Protein AF-A0A7C2RPA7-F1 (afdb_monomer_lite)

Structure (mmCIF, N/CA/C/O backbone):
data_AF-A0A7C2RPA7-F1
#
_entry.id   AF-A0A7C2RPA7-F1
#
loop_
_atom_site.group_PDB
_atom_site.id
_atom_site.type_symbol
_atom_site.label_atom_id
_atom_site.label_alt_id
_atom_site.label_comp_id
_atom_site.label_asym_id
_atom_site.label_entity_id
_atom_site.label_seq_id
_atom_site.pdbx_PDB_ins_code
_atom_site.Cartn_x
_atom_site.Cartn_y
_atom_site.Cartn_z
_atom_site.occupancy
_atom_site.B_iso_or_equiv
_atom_site.auth_seq_id
_atom_site.auth_comp_id
_atom_site.auth_asym_id
_atom_site.auth_atom_id
_atom_site.pdbx_PDB_model_num
ATOM 1 N N . MET A 1 1 ? 18.784 -11.971 18.129 1.00 70.00 1 MET A N 1
ATOM 2 C CA . MET A 1 1 ? 18.214 -11.078 17.097 1.00 70.00 1 MET A CA 1
ATOM 3 C C . MET A 1 1 ? 17.357 -10.049 17.820 1.00 70.00 1 MET A C 1
ATOM 5 O O . MET A 1 1 ? 16.774 -10.438 18.829 1.00 70.00 1 MET A O 1
ATOM 9 N N . PRO A 1 2 ? 17.338 -8.769 17.411 1.00 81.69 2 PRO A N 1
ATOM 10 C CA . PRO A 1 2 ? 16.429 -7.791 18.006 1.00 81.69 2 PRO A CA 1
ATOM 11 C C . PRO A 1 2 ? 14.971 -8.207 17.768 1.00 81.69 2 PRO A C 1
ATOM 13 O O . PRO A 1 2 ? 14.682 -8.904 16.794 1.00 81.69 2 PRO A O 1
ATOM 16 N N . ALA A 1 3 ? 14.073 -7.810 18.671 1.00 86.62 3 ALA A N 1
ATOM 17 C CA . ALA A 1 3 ? 12.640 -7.996 18.469 1.00 86.62 3 ALA A CA 1
ATOM 18 C C . ALA A 1 3 ? 12.180 -7.220 17.215 1.00 86.62 3 ALA A C 1
ATOM 20 O O . ALA A 1 3 ? 12.744 -6.157 16.932 1.00 86.62 3 ALA A O 1
ATOM 21 N N . PRO A 1 4 ? 11.205 -7.739 16.444 1.00 93.31 4 PRO A N 1
ATOM 22 C CA . PRO A 1 4 ? 10.677 -7.027 15.287 1.00 93.31 4 PRO A CA 1
ATOM 23 C C . PRO A 1 4 ? 9.978 -5.738 15.735 1.00 93.31 4 PRO A C 1
ATOM 25 O O . PRO A 1 4 ? 9.229 -5.745 16.710 1.00 93.31 4 PRO A O 1
ATOM 28 N N . LYS A 1 5 ? 10.218 -4.641 15.006 1.00 95.31 5 LYS A N 1
ATOM 29 C CA . LYS A 1 5 ? 9.547 -3.357 15.243 1.00 95.31 5 LYS A CA 1
ATOM 30 C C . LYS A 1 5 ? 8.037 -3.516 15.056 1.00 95.31 5 LYS A C 1
ATOM 32 O O . LYS A 1 5 ? 7.607 -4.131 14.079 1.00 95.31 5 LYS A O 1
ATOM 37 N N . ARG A 1 6 ? 7.256 -2.926 15.956 1.00 96.25 6 ARG A N 1
ATOM 38 C CA . ARG A 1 6 ? 5.793 -2.934 15.959 1.00 96.25 6 ARG A CA 1
ATOM 39 C C . ARG A 1 6 ? 5.258 -1.564 15.549 1.00 96.25 6 ARG A C 1
ATOM 41 O O . ARG A 1 6 ? 5.510 -0.576 16.239 1.00 96.25 6 ARG A O 1
ATOM 48 N N . THR A 1 7 ? 4.492 -1.505 14.466 1.00 97.50 7 THR A N 1
ATOM 49 C CA . THR A 1 7 ? 3.859 -0.273 13.971 1.00 97.50 7 THR A CA 1
ATOM 50 C C . THR A 1 7 ? 2.345 -0.445 13.926 1.00 97.50 7 THR A C 1
ATOM 52 O O . THR A 1 7 ? 1.844 -1.416 13.362 1.00 97.50 7 THR A O 1
ATOM 55 N N . ILE A 1 8 ? 1.608 0.504 14.500 1.00 97.19 8 ILE A N 1
ATOM 56 C CA . ILE A 1 8 ? 0.144 0.562 14.435 1.00 97.19 8 ILE A CA 1
ATOM 57 C C . ILE A 1 8 ? -0.288 1.634 13.441 1.00 97.19 8 ILE A C 1
ATOM 59 O O . ILE A 1 8 ? 0.149 2.775 13.540 1.00 97.19 8 ILE A O 1
ATOM 63 N N . PHE A 1 9 ? -1.226 1.293 12.563 1.00 97.19 9 PHE A N 1
ATOM 64 C CA . PHE A 1 9 ? -1.996 2.235 11.755 1.00 97.19 9 PHE A CA 1
ATOM 65 C C . PHE A 1 9 ? -3.428 2.288 12.298 1.00 97.19 9 PHE A C 1
ATOM 67 O O . PHE A 1 9 ? -4.045 1.236 12.469 1.00 97.19 9 PHE A O 1
ATOM 74 N N . HIS A 1 10 ? -3.964 3.476 12.587 1.00 95.75 10 HIS A N 1
ATOM 75 C CA . HIS A 1 10 ? -5.310 3.632 13.159 1.00 95.75 10 HIS A CA 1
ATOM 76 C C . HIS A 1 10 ? -6.058 4.843 12.595 1.00 95.75 10 HIS A C 1
ATOM 78 O O . HIS A 1 10 ? -5.481 5.651 11.872 1.00 95.75 10 HIS A O 1
ATOM 84 N N . ASN A 1 11 ? -7.337 4.984 12.973 1.00 93.50 11 ASN A N 1
ATOM 85 C CA . ASN A 1 11 ? -8.194 6.104 12.567 1.00 93.50 11 ASN A CA 1
ATOM 86 C C . ASN A 1 11 ? -8.278 6.233 11.034 1.00 93.50 11 ASN A C 1
ATOM 88 O O . ASN A 1 11 ? -8.128 7.315 10.474 1.00 93.50 11 ASN A O 1
ATOM 92 N N . GLY A 1 12 ? -8.467 5.109 10.342 1.00 94.25 12 GLY A N 1
ATOM 93 C CA . GLY A 1 12 ? -8.616 5.069 8.890 1.00 94.25 12 GLY A CA 1
ATOM 94 C C . GLY A 1 12 ? -9.613 4.014 8.428 1.00 94.25 12 GLY A C 1
ATOM 95 O O . GLY A 1 12 ? -10.017 3.126 9.185 1.00 94.25 12 GLY A O 1
ATOM 96 N N . LEU A 1 13 ? -9.985 4.121 7.154 1.00 96.94 13 LEU A N 1
ATOM 97 C CA . LEU A 1 13 ? -10.824 3.155 6.453 1.00 96.94 13 LEU A CA 1
ATOM 98 C C . LEU A 1 13 ? -9.947 1.977 6.014 1.00 96.94 13 LEU A C 1
ATOM 100 O O . LEU A 1 13 ? -9.207 2.097 5.038 1.00 96.94 13 LEU A O 1
ATOM 104 N N . VAL A 1 14 ? -10.007 0.847 6.718 1.00 97.94 14 VAL A N 1
ATOM 105 C CA . VAL A 1 14 ? -9.218 -0.343 6.350 1.00 97.94 14 VAL A CA 1
ATOM 106 C C . VAL A 1 14 ? -10.016 -1.193 5.370 1.00 97.94 14 VAL A C 1
ATOM 108 O O . VAL A 1 14 ? -11.072 -1.730 5.714 1.00 97.94 14 VAL A O 1
ATOM 111 N N . ILE A 1 15 ? -9.511 -1.297 4.144 1.00 97.88 15 ILE A N 1
ATOM 112 C CA . ILE A 1 15 ? -10.132 -2.038 3.048 1.00 97.88 15 ILE A CA 1
ATOM 113 C C . ILE A 1 15 ? -9.649 -3.487 3.102 1.00 97.88 15 ILE A C 1
ATOM 115 O O . ILE A 1 15 ? -8.467 -3.773 2.917 1.00 97.88 15 ILE A O 1
ATOM 119 N N . LEU A 1 16 ? -10.583 -4.401 3.347 1.00 97.25 16 LEU A N 1
ATOM 120 C CA . LEU A 1 16 ? -10.376 -5.844 3.299 1.00 97.25 16 LEU A CA 1
ATOM 121 C C . LEU A 1 16 ? -11.033 -6.424 2.039 1.00 97.25 16 LEU A C 1
ATOM 123 O O . LEU A 1 16 ? -11.891 -5.769 1.443 1.00 97.25 16 LEU A O 1
ATOM 127 N N . PRO A 1 17 ? -10.680 -7.658 1.631 1.00 96.31 17 PRO A N 1
ATOM 128 C CA . PRO A 1 17 ? -11.252 -8.273 0.432 1.00 96.31 17 PRO A CA 1
ATOM 129 C C . PRO A 1 17 ? -12.784 -8.378 0.438 1.00 96.31 17 PRO A C 1
ATOM 131 O O . PRO A 1 17 ? -13.403 -8.394 -0.620 1.00 96.31 17 PRO A O 1
ATOM 134 N N . ASP A 1 18 ? -13.395 -8.470 1.620 1.00 97.25 18 ASP A N 1
ATOM 135 C CA . ASP A 1 18 ? -14.822 -8.731 1.809 1.00 97.25 18 ASP A CA 1
ATOM 136 C C . ASP A 1 18 ? -15.595 -7.570 2.457 1.00 97.25 18 ASP A C 1
ATOM 138 O O . ASP A 1 18 ? -16.827 -7.577 2.449 1.00 97.25 18 ASP A O 1
ATOM 142 N N . ARG A 1 19 ? -14.906 -6.581 3.044 1.00 96.94 19 ARG A N 1
ATOM 143 C CA . ARG A 1 19 ? -15.536 -5.485 3.800 1.00 96.94 19 ARG A CA 1
ATOM 144 C C . ARG A 1 19 ? -14.613 -4.285 3.998 1.00 96.94 19 ARG A C 1
ATOM 146 O O . ARG A 1 19 ? -13.408 -4.365 3.794 1.00 96.94 19 ARG A O 1
ATOM 153 N N . ILE A 1 20 ? -15.181 -3.184 4.484 1.00 97.94 20 ILE A N 1
ATOM 154 C CA . ILE A 1 20 ? -14.435 -1.997 4.921 1.00 97.94 20 ILE A CA 1
ATOM 155 C C . ILE A 1 20 ? -14.653 -1.812 6.424 1.00 97.94 20 ILE A C 1
ATOM 157 O O . ILE A 1 20 ? -15.790 -1.836 6.893 1.00 97.94 20 ILE A O 1
ATOM 161 N N . LEU A 1 21 ? -13.570 -1.616 7.176 1.00 97.12 21 LEU A N 1
ATOM 162 C CA . LEU A 1 21 ? -13.625 -1.224 8.584 1.00 97.12 21 LEU A CA 1
ATOM 163 C C . LEU A 1 21 ? -13.526 0.302 8.668 1.00 97.12 21 LEU A C 1
ATOM 165 O O . LEU A 1 21 ? -12.488 0.862 8.324 1.00 97.12 21 LEU A O 1
ATOM 169 N N . SER A 1 22 ? -14.592 0.975 9.110 1.00 93.25 22 SER A N 1
ATOM 170 C CA . SER A 1 22 ? -14.647 2.446 9.177 1.00 93.25 22 SER A CA 1
ATOM 171 C C . SER A 1 22 ? -13.709 3.060 10.218 1.00 93.25 22 SER A C 1
ATOM 173 O O . SER A 1 22 ? -13.284 4.198 10.064 1.00 93.25 22 SER A O 1
ATOM 175 N N . GLU A 1 23 ? -13.378 2.291 11.253 1.00 90.56 23 GLU A N 1
ATOM 176 C CA . GLU A 1 23 ? -12.408 2.627 12.298 1.00 90.56 23 GLU A CA 1
ATOM 177 C C . GLU A 1 23 ? -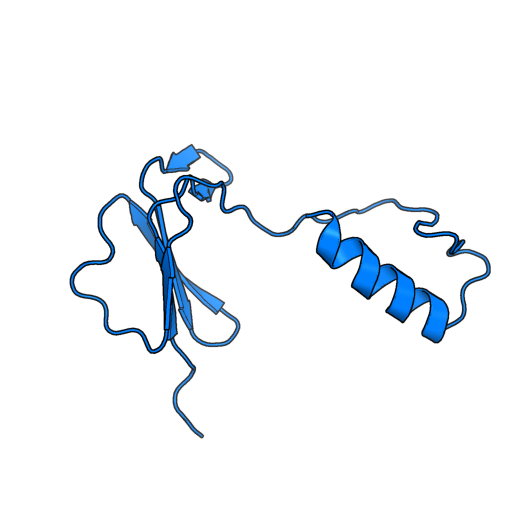11.432 1.454 12.447 1.00 90.56 23 GLU A C 1
ATOM 179 O O . GLU A 1 23 ? -11.392 0.771 13.470 1.00 90.56 23 GLU A O 1
ATOM 184 N N . GLY A 1 24 ? -10.738 1.111 11.363 1.00 93.69 24 GLY A N 1
ATOM 185 C CA . GLY A 1 24 ? -9.840 -0.037 11.355 1.00 93.69 24 GLY A CA 1
ATOM 186 C C . GLY A 1 24 ? -8.495 0.260 12.020 1.00 93.69 24 GLY A C 1
ATOM 187 O O . GLY A 1 24 ? -7.972 1.375 11.946 1.00 93.69 24 GLY A O 1
ATOM 188 N N . VAL A 1 25 ? -7.925 -0.772 12.638 1.00 95.69 25 VAL A N 1
ATOM 189 C CA . VAL A 1 25 ? -6.572 -0.782 13.199 1.00 95.69 25 VAL A CA 1
ATOM 190 C C . VAL A 1 25 ? -5.796 -1.932 12.578 1.00 95.69 25 VAL A C 1
ATOM 192 O O . VAL A 1 25 ? -6.283 -3.064 12.557 1.00 95.69 25 VAL A O 1
ATOM 195 N N . VAL A 1 26 ? -4.587 -1.640 12.104 1.00 97.12 26 VAL A N 1
ATOM 196 C CA . VAL A 1 26 ? -3.645 -2.632 11.572 1.00 97.12 26 VAL A CA 1
ATOM 197 C C . VAL A 1 26 ? -2.364 -2.581 12.392 1.00 97.12 26 VAL A C 1
ATOM 199 O O . VAL A 1 26 ? -1.756 -1.519 12.516 1.00 97.12 26 VAL A O 1
ATOM 202 N N . LEU A 1 27 ? -1.954 -3.723 12.941 1.00 96.56 27 LEU A N 1
ATOM 203 C CA . LEU A 1 27 ? -0.657 -3.906 13.587 1.00 96.56 27 LEU A CA 1
ATOM 204 C C . LEU A 1 27 ? 0.278 -4.635 12.623 1.00 96.56 27 LEU A C 1
ATOM 206 O O . LEU A 1 27 ? -0.039 -5.723 12.142 1.00 96.56 27 LEU A O 1
ATOM 210 N N . VAL A 1 28 ? 1.448 -4.057 12.391 1.00 97.44 28 VAL A N 1
ATOM 211 C CA . VAL A 1 28 ? 2.540 -4.661 11.628 1.00 97.44 28 VAL A CA 1
ATOM 212 C C . VAL A 1 28 ? 3.685 -4.976 12.580 1.00 97.44 28 VAL A C 1
ATOM 214 O O . VAL A 1 28 ? 4.081 -4.123 13.372 1.00 97.44 28 VAL A O 1
ATOM 217 N N . GLU A 1 29 ? 4.222 -6.190 12.491 1.00 96.25 29 GLU A N 1
ATOM 218 C CA . GLU A 1 29 ? 5.420 -6.624 13.207 1.00 96.25 29 GLU A CA 1
ATOM 219 C C . GLU A 1 29 ? 6.492 -7.011 12.184 1.00 96.25 29 GLU A C 1
ATOM 221 O O . GLU A 1 29 ? 6.389 -8.027 11.494 1.00 96.25 29 GLU A O 1
ATOM 226 N N . GLY A 1 30 ? 7.522 -6.174 12.053 1.00 95.25 30 GLY A N 1
ATOM 227 C CA . GLY A 1 30 ? 8.551 -6.342 11.027 1.00 95.25 30 GLY A CA 1
ATOM 228 C C . GLY A 1 30 ? 7.961 -6.296 9.613 1.00 95.25 30 GLY A C 1
ATOM 229 O O . GLY A 1 30 ? 7.529 -5.243 9.158 1.00 95.25 30 GLY A O 1
ATOM 230 N N . GLU A 1 31 ? 7.960 -7.438 8.923 1.00 96.06 31 GLU A N 1
ATOM 231 C CA . GLU A 1 31 ? 7.509 -7.579 7.527 1.00 96.06 31 GLU A CA 1
ATOM 232 C C . GLU A 1 31 ? 6.111 -8.210 7.402 1.00 96.06 31 GLU A C 1
ATOM 234 O O . GLU A 1 31 ? 5.670 -8.549 6.306 1.00 96.06 31 GLU A O 1
ATOM 239 N N . SER A 1 32 ? 5.413 -8.434 8.518 1.00 96.50 32 SER A N 1
ATOM 240 C CA . SER A 1 32 ? 4.134 -9.149 8.542 1.00 96.50 32 SER A CA 1
ATOM 241 C C . SER A 1 32 ? 3.039 -8.342 9.226 1.00 96.50 32 SER A C 1
ATOM 243 O O . SER A 1 32 ? 3.272 -7.652 10.216 1.00 96.50 32 SER A O 1
ATOM 245 N N . ILE A 1 33 ? 1.813 -8.468 8.718 1.00 97.38 33 ILE A N 1
ATOM 246 C CA . IL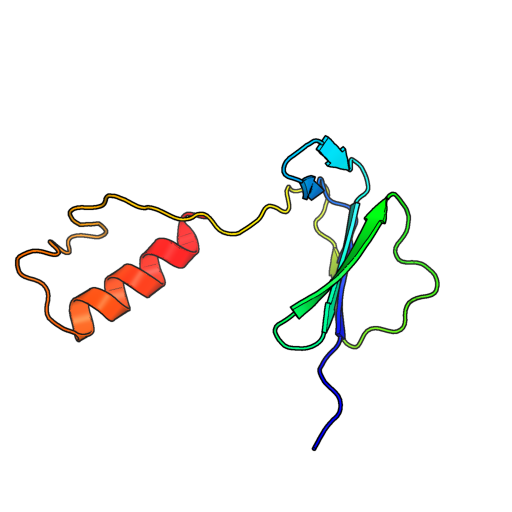E A 1 33 ? 0.618 -7.961 9.395 1.00 97.38 33 ILE A CA 1
ATOM 247 C C . ILE A 1 33 ? 0.290 -8.934 10.532 1.00 97.38 33 ILE A C 1
ATOM 249 O O . ILE A 1 33 ? -0.039 -10.090 10.275 1.00 97.38 33 ILE A O 1
ATOM 253 N N . ALA A 1 34 ? 0.403 -8.476 11.777 1.00 96.00 34 ALA A N 1
ATOM 254 C CA . ALA A 1 34 ? 0.185 -9.295 12.967 1.00 96.00 34 ALA A CA 1
ATOM 255 C C . ALA A 1 34 ? -1.276 -9.290 13.437 1.00 96.00 34 ALA A C 1
ATOM 257 O O . ALA A 1 34 ? -1.739 -10.283 13.992 1.00 96.00 34 ALA A O 1
ATOM 258 N N . ASP A 1 35 ? -2.008 -8.192 13.217 1.00 95.56 35 ASP A N 1
ATOM 259 C CA . ASP A 1 35 ? -3.424 -8.087 13.581 1.00 95.56 35 ASP A CA 1
ATOM 260 C C . ASP A 1 35 ? -4.162 -7.059 12.709 1.00 95.56 35 ASP A C 1
ATOM 262 O O . ASP A 1 35 ? -3.594 -6.036 12.315 1.00 95.56 35 ASP A O 1
ATOM 266 N N . VAL A 1 36 ? -5.444 -7.323 12.438 1.00 96.25 36 VAL A N 1
ATOM 267 C CA . VAL A 1 36 ? -6.369 -6.388 11.784 1.00 96.25 36 VAL A CA 1
ATOM 268 C C . VAL A 1 36 ? -7.725 -6.464 12.469 1.00 96.25 36 VAL A C 1
ATOM 270 O O . VAL A 1 36 ? -8.386 -7.504 12.456 1.00 96.25 36 VAL A O 1
ATOM 273 N N . ARG A 1 37 ? -8.184 -5.343 13.025 1.00 94.00 37 ARG A N 1
ATOM 274 C CA . ARG A 1 37 ? -9.418 -5.299 13.820 1.00 94.00 37 ARG A CA 1
ATOM 275 C C . ARG A 1 37 ? -10.159 -3.978 13.684 1.00 94.00 37 ARG A C 1
ATOM 277 O O . ARG A 1 37 ? -9.606 -2.973 13.252 1.00 94.00 37 ARG A O 1
ATOM 284 N N . LEU A 1 38 ? -11.434 -4.002 14.057 1.00 93.69 38 LEU A N 1
ATOM 285 C CA . LEU A 1 38 ? -12.274 -2.813 14.180 1.00 93.69 38 LEU A CA 1
ATOM 286 C C . LEU A 1 38 ? -12.122 -2.212 15.584 1.00 93.69 38 LEU A C 1
ATOM 288 O O . LEU A 1 38 ? -12.132 -2.955 16.567 1.00 93.69 38 LEU A O 1
ATOM 292 N N . GLY A 1 39 ? -12.065 -0.885 15.680 1.00 87.12 39 GLY A N 1
ATOM 293 C CA . GLY A 1 39 ? -12.147 -0.138 16.933 1.00 87.12 39 GLY A CA 1
ATOM 294 C C . GLY A 1 39 ? -10.884 0.659 17.252 1.00 87.12 39 GLY A C 1
ATOM 295 O O . GLY A 1 39 ? -10.113 1.027 16.374 1.00 87.12 39 GLY A O 1
ATOM 296 N N . ALA A 1 40 ? -10.673 0.959 18.533 1.00 80.19 40 ALA A N 1
ATOM 297 C CA . ALA A 1 40 ? -9.558 1.790 18.973 1.00 80.19 40 ALA A CA 1
ATOM 298 C C . ALA A 1 40 ? -8.230 1.014 19.053 1.00 80.19 40 ALA A C 1
ATOM 300 O O . ALA A 1 40 ? -8.193 -0.170 19.386 1.00 80.19 40 ALA A O 1
ATOM 301 N N . ALA A 1 41 ? -7.114 1.723 18.864 1.00 78.94 41 ALA A N 1
ATOM 302 C CA . ALA A 1 41 ? -5.758 1.196 19.053 1.00 78.94 41 ALA A CA 1
ATOM 303 C C . ALA A 1 41 ? -5.374 0.959 20.534 1.00 78.94 41 ALA A C 1
ATOM 305 O O . ALA A 1 41 ? -4.209 0.716 20.844 1.00 78.94 41 ALA A O 1
ATOM 306 N N . SER A 1 42 ? -6.326 1.043 21.469 1.00 76.56 42 SER A N 1
ATOM 307 C CA . SER A 1 42 ? -6.053 0.949 22.902 1.00 76.56 42 SER A CA 1
ATOM 308 C C . SER A 1 42 ? -5.496 -0.424 23.299 1.00 76.56 42 SER A C 1
ATOM 310 O O . SER A 1 42 ? -5.875 -1.466 22.756 1.00 76.56 42 SER A O 1
ATOM 312 N N . GLY A 1 43 ? -4.577 -0.410 24.269 1.00 73.31 43 GLY A N 1
ATOM 313 C CA . GLY A 1 43 ? -4.028 -1.618 24.889 1.00 73.31 43 GLY A CA 1
ATOM 314 C C . GLY A 1 43 ? -2.981 -2.376 24.069 1.00 73.31 43 GLY A C 1
ATOM 315 O O . GLY A 1 43 ? -2.638 -3.489 24.458 1.00 73.31 43 GLY A O 1
ATOM 316 N N . VAL A 1 44 ? -2.470 -1.814 22.967 1.00 74.56 44 VAL A N 1
ATOM 317 C CA . VAL A 1 44 ? -1.387 -2.434 22.186 1.00 74.56 44 VAL A CA 1
ATOM 318 C C . VAL A 1 44 ? -0.113 -1.616 22.325 1.00 74.56 44 VAL A C 1
ATOM 320 O O . VAL A 1 44 ? -0.077 -0.440 21.977 1.00 74.56 44 VAL A O 1
ATOM 323 N N . GLU A 1 45 ? 0.937 -2.256 22.833 1.00 84.50 45 GLU A N 1
ATOM 324 C CA . GLU A 1 45 ? 2.281 -1.685 22.833 1.00 84.50 45 GLU A CA 1
ATOM 325 C C . GLU A 1 45 ? 2.836 -1.673 21.407 1.00 84.50 45 GLU A C 1
ATOM 327 O O . GLU A 1 45 ? 2.945 -2.721 20.772 1.00 84.50 45 GLU A O 1
ATOM 332 N N . ALA A 1 46 ? 3.201 -0.500 20.903 1.00 91.06 46 ALA A N 1
ATOM 333 C CA . ALA A 1 46 ? 3.842 -0.349 19.606 1.00 91.06 46 ALA A CA 1
ATOM 334 C C . ALA A 1 46 ? 5.015 0.621 19.709 1.00 91.06 46 ALA A C 1
ATOM 336 O O . ALA A 1 46 ? 4.970 1.575 20.486 1.00 91.06 46 ALA A O 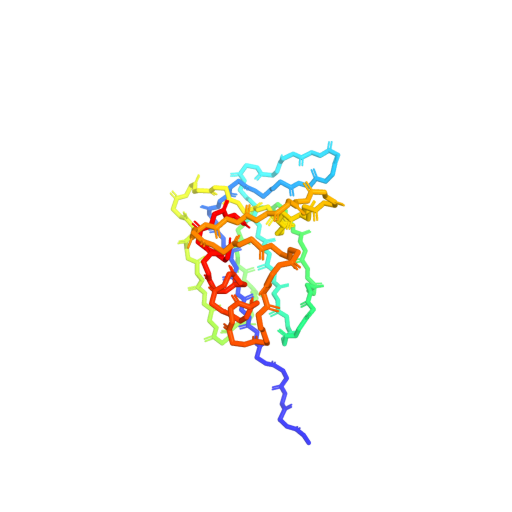1
ATOM 337 N N . ASP A 1 47 ? 6.047 0.381 18.904 1.00 95.62 47 ASP A N 1
ATOM 338 C CA . ASP A 1 47 ? 7.189 1.288 18.776 1.00 95.62 47 ASP A CA 1
ATOM 339 C C . ASP A 1 47 ? 6.797 2.558 18.009 1.00 95.62 47 ASP A C 1
ATOM 341 O O . ASP A 1 47 ? 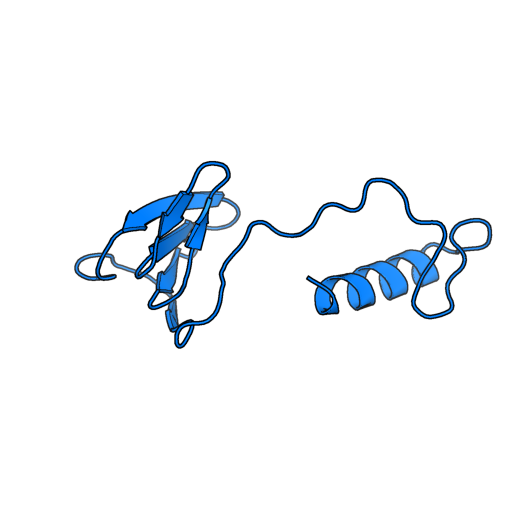7.396 3.617 18.184 1.00 95.62 47 ASP A O 1
ATOM 345 N N . GLU A 1 48 ? 5.791 2.448 17.138 1.00 95.75 48 GLU A N 1
ATOM 346 C CA . GLU A 1 48 ? 5.297 3.537 16.307 1.00 95.75 48 GLU A CA 1
ATOM 347 C C . GLU A 1 48 ? 3.776 3.467 16.145 1.00 95.75 48 GLU A C 1
ATOM 349 O O . GLU A 1 48 ? 3.205 2.400 15.910 1.00 95.75 48 GLU A O 1
ATOM 354 N N . ILE A 1 49 ? 3.118 4.623 16.246 1.00 94.88 49 ILE A N 1
ATOM 355 C CA . ILE A 1 49 ? 1.672 4.770 16.068 1.00 94.88 49 ILE A CA 1
ATOM 356 C C . ILE A 1 49 ? 1.433 5.837 14.999 1.00 94.88 49 ILE A C 1
ATOM 358 O O . ILE A 1 49 ? 1.866 6.980 15.144 1.00 94.88 49 ILE A O 1
ATOM 362 N N . LEU A 1 50 ? 0.747 5.449 13.927 1.00 95.75 50 LEU A N 1
ATOM 363 C CA . LEU A 1 50 ? 0.456 6.265 12.756 1.00 95.75 50 LEU A CA 1
ATOM 364 C C . LEU A 1 50 ? -1.051 6.521 12.657 1.00 95.75 50 LEU A C 1
ATOM 366 O O . LEU A 1 50 ? -1.843 5.605 12.419 1.00 95.75 50 LEU A O 1
ATOM 370 N N . ASP A 1 51 ? -1.434 7.788 12.810 1.00 94.94 51 ASP A N 1
ATOM 371 C CA . ASP A 1 51 ? -2.807 8.249 12.608 1.00 94.94 51 ASP A CA 1
ATOM 372 C C . ASP A 1 51 ? -3.074 8.481 11.111 1.00 94.94 51 ASP A C 1
ATOM 374 O O . ASP A 1 51 ? -2.470 9.349 10.466 1.00 94.94 51 ASP A O 1
ATOM 378 N N . LEU A 1 52 ? -3.997 7.706 10.543 1.00 95.75 52 LEU A N 1
ATOM 379 C CA . LEU A 1 52 ? -4.370 7.783 9.133 1.00 95.75 52 LEU A CA 1
ATOM 380 C C . LEU A 1 52 ? -5.267 8.986 8.812 1.00 95.75 52 LEU A C 1
ATOM 382 O O . LEU A 1 52 ? -5.453 9.296 7.635 1.00 95.75 52 LEU A O 1
ATOM 386 N N . ASN A 1 53 ? -5.779 9.704 9.816 1.00 95.06 53 ASN A N 1
ATOM 387 C CA . ASN A 1 53 ? -6.618 10.895 9.674 1.00 95.06 53 ASN A CA 1
ATOM 388 C C . ASN A 1 53 ? -7.833 10.674 8.752 1.00 95.06 53 ASN A C 1
ATOM 390 O O . ASN A 1 53 ? -8.119 11.476 7.861 1.00 95.06 53 ASN A O 1
ATOM 394 N N . GLY A 1 54 ? -8.518 9.545 8.925 1.00 94.19 54 GLY A N 1
ATOM 395 C CA . GLY A 1 54 ? -9.684 9.131 8.145 1.00 94.19 54 GLY A CA 1
ATOM 396 C C . GLY A 1 54 ? -9.376 8.659 6.720 1.00 94.19 54 GLY A C 1
ATOM 397 O O . GLY A 1 54 ? -10.305 8.383 5.963 1.00 94.19 54 GLY A O 1
ATOM 398 N N . ARG A 1 55 ? -8.099 8.563 6.322 1.00 96.06 55 ARG A N 1
ATOM 399 C CA . ARG A 1 55 ? -7.708 8.070 4.991 1.00 96.06 55 ARG A CA 1
ATOM 400 C C . ARG A 1 55 ? -7.893 6.559 4.868 1.00 96.06 55 ARG A C 1
ATOM 402 O O . ARG A 1 55 ? -8.012 5.839 5.859 1.00 96.06 55 ARG A O 1
ATOM 409 N N . CYS A 1 56 ? -7.887 6.084 3.627 1.00 96.62 56 CYS A N 1
ATOM 410 C CA . CYS A 1 56 ? -7.931 4.661 3.328 1.00 96.62 56 CYS A CA 1
ATOM 411 C C . CYS A 1 56 ? -6.570 3.997 3.552 1.00 96.62 56 CYS A C 1
ATOM 413 O O . CYS A 1 56 ? -5.538 4.532 3.150 1.00 96.62 56 CYS A O 1
ATOM 415 N N . LEU A 1 57 ? -6.606 2.797 4.122 1.00 97.75 57 LEU A N 1
ATOM 416 C CA . LEU A 1 57 ? -5.512 1.837 4.118 1.00 97.75 57 LEU A CA 1
ATOM 417 C C . LEU A 1 57 ? -5.985 0.593 3.365 1.00 97.75 57 LEU A C 1
ATOM 419 O O . LEU A 1 57 ? -6.978 -0.028 3.742 1.00 97.75 57 LEU A O 1
ATOM 423 N N . ALA A 1 58 ? -5.283 0.245 2.294 1.00 97.25 58 ALA A N 1
ATOM 424 C CA . ALA A 1 58 ? -5.570 -0.908 1.451 1.00 97.25 58 ALA A CA 1
ATOM 425 C C . ALA A 1 58 ? -4.302 -1.759 1.290 1.00 97.25 58 ALA A C 1
ATOM 427 O O . ALA A 1 58 ? -3.202 -1.257 1.537 1.00 97.25 58 ALA A O 1
ATOM 428 N N . PRO A 1 59 ? -4.423 -3.026 0.860 1.00 96.88 59 PRO A N 1
ATOM 429 C CA . PRO A 1 59 ? -3.285 -3.747 0.309 1.00 96.88 59 PRO A CA 1
ATOM 430 C C . PRO A 1 59 ? -2.647 -2.941 -0.830 1.00 96.88 59 PRO A C 1
ATOM 432 O O . PRO A 1 59 ? -3.367 -2.317 -1.612 1.00 96.88 59 PRO A O 1
ATOM 435 N N . GLY A 1 60 ? -1.315 -2.975 -0.924 1.00 96.00 60 GLY A N 1
ATOM 436 C CA . GLY A 1 60 ? -0.601 -2.372 -2.050 1.00 96.00 60 GLY A CA 1
ATOM 437 C C . GLY A 1 60 ? -1.099 -2.944 -3.377 1.00 96.00 60 GLY A C 1
ATOM 438 O O . GLY A 1 60 ? -1.447 -4.128 -3.464 1.00 96.00 60 GLY A O 1
ATOM 439 N N . LEU A 1 61 ? -1.171 -2.097 -4.401 1.00 96.12 61 LEU A N 1
ATOM 440 C CA . LEU A 1 61 ? -1.700 -2.504 -5.696 1.00 96.12 61 LEU A CA 1
ATOM 441 C C . LEU A 1 61 ? -0.730 -3.456 -6.409 1.00 96.12 61 LEU A C 1
ATOM 443 O O . LEU A 1 61 ? 0.489 -3.304 -6.345 1.00 96.12 61 LEU A O 1
ATOM 447 N N . ILE A 1 62 ? -1.287 -4.445 -7.111 1.00 96.44 62 ILE A N 1
ATOM 448 C CA . ILE A 1 62 ? -0.524 -5.391 -7.930 1.00 96.44 62 ILE A CA 1
ATOM 449 C C . ILE A 1 62 ? -0.950 -5.197 -9.380 1.00 96.44 62 ILE A C 1
ATOM 451 O O . ILE A 1 62 ? -2.031 -5.629 -9.783 1.00 96.44 62 ILE A O 1
ATOM 455 N N . ASP A 1 63 ? -0.088 -4.547 -10.156 1.00 96.12 63 ASP A N 1
ATOM 456 C CA . ASP A 1 63 ? -0.263 -4.420 -11.596 1.00 96.12 63 ASP A CA 1
ATOM 457 C C . ASP A 1 63 ? 0.310 -5.657 -12.300 1.00 96.12 63 ASP A C 1
ATOM 459 O O . ASP A 1 63 ? 1.520 -5.887 -12.321 1.00 96.12 63 ASP A O 1
ATOM 463 N N . ILE A 1 64 ? -0.582 -6.486 -12.846 1.00 97.06 64 ILE A N 1
ATOM 464 C CA . ILE A 1 64 ? -0.216 -7.717 -13.555 1.00 97.06 64 ILE A CA 1
ATOM 465 C C . ILE A 1 64 ? 0.127 -7.478 -15.030 1.00 97.06 64 ILE A C 1
ATOM 467 O O . ILE A 1 64 ? 0.574 -8.410 -15.700 1.00 97.06 64 ILE A O 1
ATOM 471 N N . HIS A 1 65 ? -0.112 -6.274 -15.560 1.00 97.00 65 HIS A N 1
ATOM 472 C CA . HIS A 1 65 ? 0.099 -5.967 -16.971 1.00 97.00 65 HIS A CA 1
ATOM 473 C C . HIS A 1 65 ? 0.438 -4.487 -17.177 1.00 97.00 65 HIS A C 1
ATOM 475 O O . HIS A 1 65 ? -0.441 -3.638 -17.306 1.00 97.00 65 HIS A O 1
ATOM 481 N N . ILE A 1 66 ? 1.729 -4.205 -17.350 1.00 96.31 66 ILE A N 1
ATOM 482 C CA . ILE A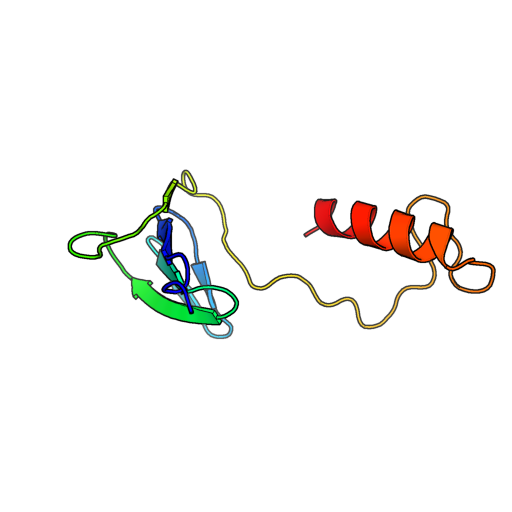 1 66 ? 2.258 -2.870 -17.639 1.00 96.31 66 ILE A CA 1
ATOM 483 C C . ILE A 1 66 ? 3.301 -2.952 -18.760 1.00 96.31 66 ILE A C 1
ATOM 485 O O . ILE A 1 66 ? 4.081 -3.898 -18.829 1.00 96.31 66 ILE A O 1
ATOM 489 N N . HIS A 1 67 ? 3.311 -1.962 -19.657 1.00 96.50 67 HIS A N 1
ATOM 490 C CA . HIS A 1 67 ? 4.316 -1.843 -20.727 1.00 96.50 67 HIS A CA 1
ATOM 491 C C . HIS A 1 67 ? 5.417 -0.821 -20.405 1.00 96.50 67 HIS A C 1
ATOM 493 O O . HIS A 1 67 ? 6.494 -0.857 -20.990 1.00 96.50 67 HIS A O 1
ATOM 499 N N . GLY A 1 68 ? 5.158 0.089 -19.470 1.00 96.00 68 GLY A N 1
ATOM 500 C CA . GLY A 1 68 ? 6.057 1.169 -19.093 1.00 96.00 68 GLY A CA 1
ATOM 501 C C . GLY A 1 68 ? 5.322 2.252 -18.307 1.00 96.00 68 GLY A C 1
ATOM 502 O O . GLY A 1 68 ? 4.093 2.300 -18.304 1.00 96.00 68 GLY A O 1
ATOM 503 N N . SER A 1 69 ? 6.071 3.116 -17.629 1.00 96.50 69 SER A N 1
ATOM 504 C CA . SER A 1 69 ? 5.565 4.333 -16.980 1.00 96.50 69 SER A CA 1
ATOM 505 C C . SER A 1 69 ? 6.728 5.284 -16.697 1.00 96.50 69 SER A C 1
ATOM 507 O O . SER A 1 69 ? 7.886 4.912 -16.855 1.00 96.50 69 SER A O 1
ATOM 509 N N . HIS A 1 70 ? 6.444 6.528 -16.306 1.00 95.94 70 HIS A N 1
ATOM 510 C CA . HIS A 1 70 ? 7.472 7.529 -15.980 1.00 95.94 70 HIS A CA 1
ATOM 511 C C . HIS A 1 70 ? 8.546 7.721 -17.075 1.00 95.94 70 HIS A C 1
ATOM 513 O O . HIS A 1 70 ? 9.714 7.963 -16.787 1.00 95.94 70 HIS A O 1
ATOM 519 N N . GLY A 1 71 ? 8.160 7.582 -18.348 1.00 95.94 71 GLY A N 1
ATOM 520 C CA . GLY A 1 71 ? 9.085 7.681 -19.483 1.00 95.94 71 GLY A CA 1
ATOM 521 C C . GLY A 1 71 ? 9.984 6.457 -19.704 1.00 95.94 71 GLY A C 1
ATOM 522 O O . GLY A 1 71 ? 10.806 6.487 -20.614 1.00 95.94 71 GLY A O 1
ATOM 523 N N . VAL A 1 72 ? 9.817 5.387 -18.923 1.00 97.62 72 VAL A N 1
ATOM 524 C CA . VAL A 1 72 ? 10.505 4.102 -19.097 1.00 97.62 72 VAL A CA 1
ATOM 525 C C . VAL A 1 72 ? 9.612 3.143 -19.879 1.00 97.62 72 VAL A C 1
ATOM 527 O O . VAL A 1 72 ? 8.489 2.864 -19.460 1.00 97.62 72 VAL A O 1
ATOM 530 N N . ASP A 1 73 ? 10.128 2.612 -20.987 1.00 97.31 73 ASP A N 1
ATOM 531 C CA . ASP A 1 73 ? 9.556 1.481 -21.728 1.00 97.31 73 ASP A CA 1
ATOM 532 C C . ASP A 1 73 ? 10.230 0.183 -21.261 1.00 97.31 73 ASP A C 1
ATOM 534 O O . ASP A 1 73 ? 11.450 0.044 -21.364 1.00 97.31 73 ASP A O 1
ATOM 538 N N . LEU A 1 74 ? 9.446 -0.777 -20.758 1.00 96.25 74 LEU A N 1
ATOM 539 C CA . LEU A 1 74 ? 9.960 -2.043 -20.226 1.00 96.25 74 LEU A CA 1
ATOM 540 C C . LEU A 1 74 ? 10.651 -2.911 -21.279 1.00 96.25 74 LEU A C 1
ATOM 542 O O . LEU A 1 74 ? 11.525 -3.702 -20.930 1.00 96.25 74 LEU A O 1
ATOM 546 N N . MET A 1 75 ? 10.301 -2.760 -22.557 1.00 95.75 75 MET A N 1
ATOM 547 C CA . MET A 1 75 ? 10.920 -3.515 -23.649 1.00 95.75 75 MET A CA 1
ATOM 548 C C . MET A 1 75 ? 12.341 -3.027 -23.965 1.00 95.75 75 MET A C 1
ATOM 550 O O . MET A 1 75 ? 13.109 -3.755 -24.593 1.00 95.75 75 MET A O 1
ATOM 554 N N . ALA A 1 76 ? 12.692 -1.811 -23.534 1.00 97.06 76 ALA A N 1
ATOM 555 C CA . ALA A 1 76 ? 13.997 -1.187 -23.748 1.00 97.06 76 ALA A CA 1
ATOM 556 C C . ALA A 1 76 ? 14.752 -0.877 -22.438 1.00 97.06 76 ALA A C 1
ATOM 558 O O . ALA A 1 76 ? 15.853 -0.331 -22.487 1.00 97.06 76 ALA A O 1
ATOM 559 N N . ALA A 1 77 ? 14.169 -1.207 -21.282 1.00 97.50 77 ALA A N 1
ATOM 560 C CA . ALA A 1 77 ? 14.665 -0.803 -19.973 1.00 97.50 77 ALA A CA 1
ATOM 561 C C . ALA A 1 77 ? 15.976 -1.498 -19.574 1.00 97.50 77 ALA A C 1
ATOM 563 O O . ALA A 1 77 ? 16.152 -2.709 -19.725 1.00 97.50 77 ALA A O 1
ATOM 564 N N . THR A 1 78 ? 16.873 -0.725 -18.967 1.00 98.19 78 THR A N 1
ATOM 565 C CA . THR A 1 78 ? 18.004 -1.231 -18.183 1.00 98.19 78 THR A CA 1
ATOM 566 C C . THR 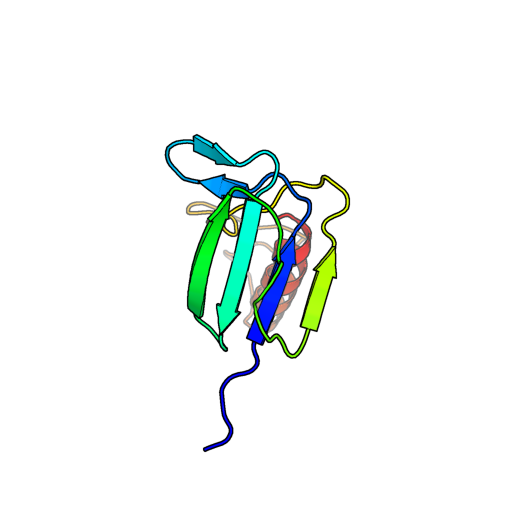A 1 78 ? 17.582 -1.546 -16.742 1.00 98.19 78 THR A C 1
ATOM 568 O O . THR A 1 78 ? 16.490 -1.191 -16.299 1.00 98.19 78 THR A O 1
ATOM 571 N N . ALA A 1 79 ? 18.465 -2.177 -15.961 1.00 98.00 79 ALA A N 1
ATOM 572 C CA . ALA A 1 79 ? 18.213 -2.416 -14.536 1.00 98.00 79 ALA A CA 1
ATOM 573 C C . ALA A 1 79 ? 17.979 -1.112 -13.744 1.00 98.00 79 ALA A C 1
ATOM 575 O O . ALA A 1 79 ? 17.126 -1.076 -12.856 1.00 98.00 79 ALA A O 1
ATOM 576 N N . ASP A 1 80 ? 18.689 -0.036 -14.090 1.00 98.12 80 ASP A N 1
ATOM 577 C CA . ASP A 1 80 ? 18.524 1.267 -13.442 1.00 98.12 80 ASP A CA 1
ATOM 578 C C . ASP A 1 80 ? 17.173 1.903 -13.788 1.00 98.12 80 ASP A C 1
ATOM 580 O O . ASP A 1 80 ? 16.514 2.461 -12.904 1.00 98.12 80 ASP A O 1
ATOM 584 N N . ASP A 1 81 ? 16.713 1.743 -15.034 1.00 97.94 81 ASP A N 1
ATOM 585 C CA . ASP A 1 81 ? 15.386 2.195 -15.465 1.00 97.94 81 ASP A CA 1
ATOM 586 C C . ASP A 1 81 ? 14.275 1.456 -14.707 1.00 97.94 81 ASP A C 1
ATOM 588 O O . ASP A 1 81 ? 13.317 2.078 -14.249 1.00 97.94 81 ASP A O 1
ATOM 592 N N . LEU A 1 82 ? 14.426 0.143 -14.489 1.00 97.19 82 LEU A N 1
ATOM 593 C CA . LEU A 1 82 ? 13.478 -0.650 -13.697 1.00 97.19 82 LEU A CA 1
ATOM 594 C C . LEU A 1 82 ? 13.424 -0.197 -12.234 1.00 97.19 82 LEU A C 1
ATOM 596 O O . LEU A 1 82 ? 12.343 -0.113 -11.651 1.00 97.19 82 LEU A O 1
ATOM 600 N N . LEU A 1 83 ? 14.568 0.135 -11.631 1.00 96.94 83 LEU A N 1
ATOM 601 C CA . LEU A 1 83 ? 14.616 0.666 -10.267 1.00 96.94 83 LEU A CA 1
ATOM 602 C C . LEU A 1 83 ? 13.989 2.064 -10.174 1.00 96.94 83 LEU A C 1
ATOM 604 O O . LEU A 1 83 ? 13.323 2.375 -9.184 1.00 96.94 83 LEU A O 1
ATOM 608 N N . ALA A 1 84 ? 14.195 2.914 -11.184 1.00 96.38 84 ALA A N 1
ATOM 609 C CA . ALA A 1 84 ? 13.562 4.228 -11.262 1.00 96.38 84 ALA A CA 1
ATOM 610 C C . ALA A 1 84 ? 12.039 4.107 -11.417 1.00 96.38 84 ALA A C 1
ATOM 612 O O . ALA A 1 84 ? 11.298 4.745 -10.666 1.00 96.38 84 ALA A O 1
ATOM 613 N N . LEU A 1 85 ? 11.584 3.229 -12.315 1.00 97.00 85 LEU A N 1
ATOM 614 C CA . LEU A 1 85 ? 10.175 2.898 -12.502 1.00 97.00 85 LEU A CA 1
ATOM 615 C C . LEU A 1 85 ? 9.554 2.359 -11.207 1.00 97.00 85 LEU A C 1
ATOM 617 O O . LEU A 1 85 ? 8.520 2.859 -10.781 1.00 97.00 85 LEU A O 1
ATOM 621 N N . SER A 1 86 ? 10.205 1.402 -10.540 1.00 95.94 86 SER A N 1
ATOM 622 C CA . SER A 1 86 ? 9.747 0.834 -9.265 1.00 95.94 86 SER A CA 1
ATOM 623 C C . SER A 1 86 ? 9.544 1.915 -8.198 1.00 95.94 86 SER A C 1
ATOM 625 O O . SER A 1 86 ? 8.478 1.982 -7.590 1.00 95.94 86 SER A O 1
ATOM 627 N N . ARG A 1 87 ? 10.513 2.826 -8.026 1.00 96.56 87 ARG A N 1
ATOM 628 C CA . ARG A 1 87 ? 10.383 3.961 -7.096 1.00 96.56 87 ARG A CA 1
ATOM 629 C C . ARG A 1 87 ? 9.237 4.898 -7.462 1.00 96.56 87 ARG A C 1
ATOM 631 O O . ARG A 1 87 ? 8.569 5.404 -6.566 1.00 96.56 87 ARG A O 1
ATOM 638 N N . TYR A 1 88 ? 9.013 5.138 -8.751 1.00 97.06 88 TYR A N 1
ATOM 639 C CA . TYR A 1 88 ? 7.883 5.944 -9.197 1.00 97.06 88 TYR A CA 1
ATOM 640 C C . TYR A 1 88 ? 6.545 5.263 -8.889 1.00 97.06 88 TYR A C 1
ATOM 642 O O . TYR A 1 88 ? 5.650 5.918 -8.357 1.00 97.06 88 TYR A O 1
ATOM 650 N N . LEU A 1 89 ? 6.415 3.960 -9.157 1.00 96.69 89 LEU A N 1
ATOM 651 C CA . LEU A 1 89 ? 5.177 3.212 -8.919 1.00 96.69 89 LEU A CA 1
ATOM 652 C C . LEU A 1 89 ? 4.763 3.218 -7.440 1.00 96.69 89 LEU A C 1
ATOM 654 O O . LEU A 1 89 ? 3.576 3.340 -7.167 1.00 96.69 89 LEU A O 1
ATOM 658 N N . LEU A 1 90 ? 5.714 3.243 -6.493 1.00 95.56 90 LEU A N 1
ATOM 659 C CA . LEU A 1 90 ? 5.415 3.413 -5.058 1.00 95.56 90 LEU A CA 1
ATOM 660 C C . LEU A 1 90 ? 4.605 4.684 -4.740 1.00 95.56 90 LEU A C 1
ATOM 662 O O . LEU A 1 90 ? 3.935 4.749 -3.715 1.00 95.56 90 LEU A O 1
ATOM 666 N N . SER A 1 91 ? 4.675 5.713 -5.591 1.00 95.44 91 SER A N 1
ATOM 667 C CA . SER A 1 91 ? 3.911 6.956 -5.419 1.00 95.44 91 SER A CA 1
ATOM 668 C C . SER A 1 91 ? 2.494 6.907 -6.003 1.00 95.44 91 SER A C 1
ATOM 670 O O . SER A 1 91 ? 1.760 7.885 -5.879 1.00 95.44 91 SER A O 1
ATOM 672 N N . GLN A 1 92 ? 2.124 5.807 -6.667 1.00 96.25 92 GLN A N 1
ATOM 673 C CA . GLN A 1 92 ? 0.872 5.659 -7.417 1.00 96.25 92 GLN A CA 1
ATOM 674 C C . GLN A 1 92 ? -0.123 4.676 -6.774 1.00 96.25 92 GLN A C 1
ATOM 676 O O . GLN A 1 92 ? -1.191 4.450 -7.342 1.00 96.25 92 GLN A O 1
ATOM 681 N N . GLY A 1 93 ? 0.189 4.153 -5.583 1.00 89.12 93 GLY A N 1
ATOM 682 C CA . GLY A 1 93 ? -0.678 3.255 -4.809 1.00 89.12 93 GLY A CA 1
ATOM 683 C C . GLY A 1 93 ? -0.011 1.943 -4.435 1.00 89.12 93 GLY A C 1
ATOM 684 O O . GLY A 1 93 ? 0.697 1.374 -5.290 1.00 89.12 93 GLY A O 1
#

Radius of gyration: 17.05 Å; chains: 1; bounding box: 34×22×49 Å

Foldseek 3Di:
DDFFAKEKEWCEFEDDPVDTAQTWIWIDGHPDTPDIDHDDPPPDDGPYYHYPNHYYDYPQDDDPDDQDDPPDGPVPDDPVRVVVRVVVVVVVD

Sequence (93 aa):
MPAPKRTIFHNGLVILPDRILSEGVVLVEGESIADVRLGAASGVEADEILDLNGRCLAPGLIDIHIHGSHGVDLMAATADDLLALSRYLLSQG

pLDDT: mean 94.28, std 5.69, range [70.0, 98.19]

Secondary structure (DSSP, 8-state):
-PPPPEEEEEEEEEE-SS-EEEEEEEEEETTEEEEEEES--TT---SEEEE-TT-EE-PPP--S--SEETTEETTT--HHHHHHHHHHHTT--